Protein AF-A0A6J5XVS7-F1 (afdb_monomer_lite)

Radius of gyration: 27.62 Å; chains: 1; bounding box: 51×92×58 Å

Foldseek 3Di:
DDDDDDDDDDDDPPPPPPPPVPPPPPPVCVVVVVVVPVDPDQFDPLAVPPLAAAEDDDVVVCVVPVPVRDDQADDDDDNCVPPPNNPVVVVVVVVVVVVVQVPAPPPGDDPVNVVVVCVVCVVSVCSHYGGRDPDDD

Sequence (137 aa):
MNSQSSSPTANGGRDHALIINAATTNIQTTQLDQRIPETRWLLHPSAGKKSCCIFKVHQCLAEINKKTYQPHIVSCGPYHHVDQHLKMILQHKWKYLRNLLARTPPNGPTLDHYQQVVAAMEEEIRGCYSETISIMI

InterPro domains:
  IPR004158 Protein of unknown function DUF247, plant [PF03140] (54-134)
  IPR004158 Protein of unknown function DUF247, plant [PTHR31170] (37-134)

Organism: Prunus armeniaca (NCBI:txid36596)

pLDDT: mean 77.28, std 21.61, range [28.02, 97.31]

Structure (mmCIF, N/CA/C/O backbone):
data_AF-A0A6J5XVS7-F1
#
_entry.id   AF-A0A6J5XVS7-F1
#
loop_
_atom_site.group_PDB
_atom_site.id
_atom_site.type_symbol
_atom_site.label_atom_id
_atom_site.label_alt_id
_atom_site.label_comp_id
_atom_site.label_asym_id
_atom_site.label_entity_id
_atom_site.label_seq_id
_atom_site.pdbx_PDB_ins_code
_atom_site.Cartn_x
_atom_site.Cartn_y
_atom_site.Cartn_z
_atom_site.occupancy
_atom_site.B_iso_or_equiv
_atom_site.auth_seq_id
_atom_site.auth_comp_id
_atom_site.auth_asym_id
_atom_site.auth_atom_id
_atom_site.pdbx_PDB_model_num
ATOM 1 N N . MET A 1 1 ? -36.451 76.545 4.371 1.00 38.16 1 MET A N 1
ATOM 2 C CA . MET A 1 1 ? -36.288 75.766 5.614 1.00 38.16 1 MET A CA 1
ATOM 3 C C . MET A 1 1 ? -36.091 74.317 5.222 1.00 38.16 1 MET A C 1
ATOM 5 O O . MET A 1 1 ? -36.869 73.805 4.429 1.00 38.16 1 MET A O 1
ATOM 9 N N . ASN A 1 2 ? -34.984 73.758 5.703 1.00 28.02 2 ASN A N 1
ATOM 10 C CA . ASN A 1 2 ? -34.477 72.396 5.510 1.00 28.02 2 ASN A CA 1
ATOM 11 C C . ASN A 1 2 ? -35.532 71.357 5.985 1.00 28.02 2 ASN A C 1
ATOM 13 O O . ASN A 1 2 ? -36.439 71.722 6.723 1.00 28.02 2 ASN A O 1
ATOM 17 N N . SER A 1 3 ? -35.523 70.076 5.616 1.00 35.50 3 SER A N 1
ATOM 18 C CA . SER A 1 3 ? -34.372 69.175 5.547 1.00 35.50 3 SER A CA 1
ATOM 19 C C . SER A 1 3 ? -34.723 67.903 4.765 1.00 35.50 3 SER A C 1
ATOM 21 O O . SER A 1 3 ? -35.794 67.331 4.951 1.00 35.50 3 SER A O 1
ATOM 23 N N . GLN A 1 4 ? -33.781 67.427 3.949 1.00 37.53 4 GLN A N 1
ATOM 24 C CA . GLN A 1 4 ? -33.703 66.030 3.518 1.00 37.53 4 GLN A CA 1
ATOM 25 C C . GLN A 1 4 ? -33.313 65.155 4.720 1.00 37.53 4 GLN A C 1
ATOM 27 O O . GLN A 1 4 ? -32.366 65.482 5.433 1.00 37.53 4 GLN A O 1
ATOM 32 N N . SER A 1 5 ? -34.011 64.035 4.922 1.00 35.59 5 SER A N 1
ATOM 33 C CA . SER A 1 5 ? -33.572 62.941 5.794 1.00 35.59 5 SER A CA 1
ATOM 34 C C . SER A 1 5 ? -33.384 61.677 4.958 1.00 35.59 5 SER A C 1
ATOM 36 O O . SER A 1 5 ? -34.338 60.971 4.633 1.00 35.59 5 SER A O 1
ATOM 38 N N . SER A 1 6 ? -32.140 61.403 4.593 1.00 35.47 6 SER A N 1
ATOM 39 C CA . SER A 1 6 ? -31.686 60.112 4.086 1.00 35.47 6 SER A CA 1
ATOM 40 C C . SER A 1 6 ? -31.285 59.226 5.267 1.00 35.47 6 SER A C 1
ATOM 42 O O . SER A 1 6 ? -30.396 59.596 6.035 1.00 35.47 6 SER A O 1
ATOM 44 N N . SER A 1 7 ? -31.920 58.060 5.408 1.00 37.16 7 SER A N 1
ATOM 45 C CA . SER A 1 7 ? -31.517 57.007 6.349 1.00 37.16 7 SER A CA 1
ATOM 46 C C . SER A 1 7 ? -30.905 55.828 5.577 1.00 37.16 7 SER A C 1
ATOM 48 O O . SER A 1 7 ? -31.439 55.481 4.522 1.00 37.16 7 SER A O 1
ATOM 50 N N . PRO A 1 8 ? -29.800 55.213 6.044 1.00 35.62 8 PRO A N 1
ATOM 51 C CA . PRO A 1 8 ? -29.025 54.272 5.243 1.00 35.62 8 PRO A CA 1
ATOM 52 C C . PRO A 1 8 ? -29.511 52.825 5.375 1.00 35.62 8 PRO A C 1
ATOM 54 O O . PRO A 1 8 ? -29.930 52.366 6.436 1.00 35.62 8 PRO A O 1
ATOM 57 N N . THR A 1 9 ? -29.361 52.098 4.273 1.00 34.50 9 THR A N 1
ATOM 58 C CA . THR A 1 9 ? -29.440 50.641 4.134 1.00 34.50 9 THR A CA 1
ATOM 59 C C . THR A 1 9 ? -28.424 49.922 5.026 1.00 34.50 9 THR A C 1
ATOM 61 O O . THR A 1 9 ? -27.225 50.193 4.959 1.00 34.50 9 THR A O 1
ATOM 64 N N . ALA A 1 10 ? -28.898 48.961 5.820 1.00 34.66 10 ALA A N 1
ATOM 65 C CA . ALA A 1 10 ? -28.071 48.073 6.627 1.00 34.66 10 ALA A CA 1
ATOM 66 C C . ALA A 1 10 ? -27.368 47.028 5.742 1.00 34.66 10 ALA A C 1
ATOM 68 O O . ALA A 1 10 ? -27.986 46.056 5.315 1.00 34.66 10 ALA A O 1
ATOM 69 N N . ASN A 1 11 ? -26.070 47.210 5.495 1.00 37.28 11 ASN A N 1
ATOM 70 C CA . ASN A 1 11 ? -25.193 46.153 4.991 1.00 37.28 11 ASN A CA 1
ATOM 71 C C . ASN A 1 11 ? -24.435 45.557 6.182 1.00 37.28 11 ASN A C 1
ATOM 73 O O . ASN A 1 11 ? -23.500 46.155 6.711 1.00 37.28 11 ASN A O 1
ATOM 77 N N . GLY A 1 12 ? -24.889 44.389 6.639 1.00 36.66 12 GLY A N 1
ATOM 78 C CA . GLY A 1 12 ? -24.283 43.636 7.732 1.00 36.66 12 GLY A CA 1
ATOM 79 C C . GLY A 1 12 ? -22.974 42.978 7.307 1.00 36.66 12 GLY A C 1
ATOM 80 O O . GLY A 1 12 ? -22.952 41.785 7.017 1.00 36.66 12 GLY A O 1
ATOM 81 N N . GLY A 1 13 ? -21.886 43.745 7.306 1.00 34.56 13 GLY A N 1
ATOM 82 C CA . GLY A 1 13 ? -20.536 43.203 7.401 1.00 34.56 13 GLY A CA 1
ATOM 83 C C . GLY A 1 13 ? -20.321 42.684 8.818 1.00 34.56 13 GLY A C 1
ATOM 84 O O . GLY A 1 13 ? -20.134 43.465 9.746 1.00 34.56 13 GLY A O 1
ATOM 85 N N . ARG A 1 14 ? -20.418 41.366 9.013 1.00 40.25 14 ARG A N 1
ATOM 86 C CA . ARG A 1 14 ? -19.941 40.732 10.244 1.00 40.25 14 ARG A CA 1
ATOM 87 C C . ARG A 1 14 ? -18.501 40.319 10.008 1.00 40.25 14 ARG A C 1
ATOM 89 O O . ARG A 1 14 ? -18.231 39.220 9.531 1.00 40.25 14 ARG A O 1
ATOM 96 N N . ASP A 1 15 ? -17.601 41.229 10.349 1.00 37.72 15 ASP A N 1
ATOM 97 C CA . ASP A 1 15 ? -16.219 40.901 10.651 1.00 37.72 15 ASP A CA 1
ATOM 98 C C . ASP A 1 15 ? -16.235 39.899 11.809 1.00 37.72 15 ASP A C 1
ATOM 100 O O . ASP A 1 15 ? -16.415 40.251 12.977 1.00 37.72 15 ASP A O 1
ATOM 104 N N . HIS A 1 16 ? -16.117 38.613 11.483 1.00 45.06 16 HIS A N 1
ATOM 105 C CA . HIS A 1 16 ? -15.841 37.583 12.470 1.00 45.06 16 HIS A CA 1
ATOM 106 C C . HIS A 1 16 ? -14.400 37.782 12.934 1.00 45.06 16 HIS A C 1
ATOM 108 O O . HIS A 1 16 ? -13.470 37.168 12.413 1.00 45.06 16 HIS A O 1
ATOM 114 N N . ALA A 1 17 ? -14.213 38.687 13.893 1.00 37.34 17 ALA A N 1
ATOM 115 C CA . ALA A 1 17 ? -12.972 38.802 14.627 1.00 37.34 17 ALA A CA 1
ATOM 116 C C . ALA A 1 17 ? -12.643 37.419 15.208 1.00 37.34 17 ALA A C 1
ATOM 118 O O . ALA A 1 17 ? -13.367 36.892 16.056 1.00 37.34 17 ALA A O 1
ATOM 119 N N . LEU A 1 18 ? -11.565 36.811 14.711 1.00 37.97 18 LEU A N 1
ATOM 120 C CA . LEU A 1 18 ? -10.903 35.692 15.364 1.00 37.97 18 LEU A CA 1
ATOM 121 C C . LEU A 1 18 ? -10.484 36.187 16.747 1.00 37.97 18 LEU A C 1
ATOM 123 O O . LEU A 1 18 ? -9.490 36.899 16.885 1.00 37.97 18 LEU A O 1
ATOM 127 N N . ILE A 1 19 ? -11.255 35.830 17.772 1.00 37.66 19 ILE A N 1
ATOM 128 C CA . ILE A 1 19 ? -10.812 35.966 19.154 1.00 37.66 19 ILE A CA 1
ATOM 129 C C . ILE A 1 19 ? -9.710 34.921 19.338 1.00 37.66 19 ILE A C 1
ATOM 131 O O . ILE A 1 19 ? -9.952 33.774 19.713 1.00 37.66 19 ILE A O 1
ATOM 135 N N . ILE A 1 20 ? -8.482 35.314 19.007 1.00 37.94 20 ILE A N 1
ATOM 136 C CA . ILE A 1 20 ? -7.283 34.610 19.436 1.00 37.94 20 ILE A CA 1
ATOM 137 C C . ILE A 1 20 ? -7.180 34.911 20.926 1.00 37.94 20 ILE A C 1
ATOM 139 O O . ILE A 1 20 ? -6.644 35.939 21.334 1.00 37.94 20 ILE A O 1
ATOM 143 N N . ASN A 1 21 ? -7.750 34.035 21.749 1.00 45.94 21 ASN A N 1
ATOM 144 C CA . ASN A 1 21 ? -7.449 34.041 23.170 1.00 45.94 21 ASN A CA 1
ATOM 145 C C . ASN A 1 21 ? -5.956 33.733 23.305 1.00 45.94 21 ASN A C 1
ATOM 147 O O . ASN A 1 21 ? -5.536 32.581 23.228 1.00 45.94 21 ASN A O 1
ATOM 151 N N . ALA A 1 22 ? -5.161 34.784 23.498 1.00 42.47 22 ALA A N 1
ATOM 152 C CA . ALA A 1 22 ? -3.745 34.753 23.842 1.00 42.47 22 ALA A CA 1
ATOM 153 C C . ALA A 1 22 ? -3.526 34.246 25.282 1.00 42.47 22 ALA A C 1
ATOM 155 O O . ALA A 1 22 ? -2.766 34.813 26.059 1.00 42.47 22 ALA A O 1
ATOM 156 N N . ALA A 1 23 ? -4.210 33.165 25.642 1.00 45.31 23 ALA A N 1
ATOM 157 C CA . ALA A 1 23 ? -3.898 32.349 26.793 1.00 45.31 23 ALA A CA 1
ATOM 158 C C . ALA A 1 23 ? -3.280 31.063 26.249 1.00 45.31 23 ALA A C 1
ATOM 160 O O . ALA A 1 23 ? -3.928 30.020 26.183 1.00 45.31 23 ALA A O 1
ATOM 161 N N . THR A 1 24 ? -2.013 31.144 25.837 1.00 47.47 24 THR A N 1
ATOM 162 C CA . THR A 1 24 ? -1.159 29.961 25.740 1.00 47.47 24 THR A CA 1
ATOM 163 C C . THR A 1 24 ? -1.050 29.413 27.155 1.00 47.47 24 THR A C 1
ATOM 165 O O . THR A 1 24 ? -0.174 29.790 27.930 1.00 47.47 24 THR A O 1
ATOM 168 N N . THR A 1 25 ? -2.011 28.578 27.546 1.00 46.88 25 THR A N 1
ATOM 169 C CA . THR A 1 25 ? -1.836 27.735 28.713 1.00 46.88 25 THR A CA 1
ATOM 170 C C . THR A 1 25 ? -0.677 26.828 28.338 1.00 46.88 25 THR A C 1
ATOM 172 O O . THR A 1 25 ? -0.815 25.963 27.476 1.00 46.88 25 THR A O 1
ATOM 175 N N . ASN A 1 26 ? 0.493 27.082 28.920 1.00 53.38 26 ASN A N 1
ATOM 176 C CA . ASN A 1 26 ? 1.591 26.130 28.935 1.00 53.38 26 ASN A CA 1
ATOM 177 C C . ASN A 1 26 ? 1.093 24.916 29.723 1.00 53.38 26 ASN A C 1
ATOM 179 O O . ASN A 1 26 ? 1.313 24.810 30.929 1.00 53.38 26 ASN A O 1
ATOM 183 N N . ILE A 1 27 ? 0.326 24.046 29.065 1.00 57.12 27 ILE A N 1
ATOM 184 C CA . ILE A 1 27 ? -0.053 22.756 29.618 1.00 57.12 27 ILE A CA 1
ATOM 185 C C . ILE A 1 27 ? 1.271 22.028 29.815 1.00 57.12 27 ILE A C 1
ATOM 187 O O . ILE A 1 27 ? 1.968 21.733 28.847 1.00 57.12 27 ILE A O 1
ATOM 191 N N . GLN A 1 28 ? 1.659 21.806 31.069 1.00 59.78 28 GLN A N 1
ATOM 192 C CA . GLN A 1 28 ? 2.827 20.997 31.393 1.00 59.78 28 GLN A CA 1
ATOM 193 C C . GLN A 1 28 ? 2.527 19.552 30.966 1.00 59.78 28 GLN A C 1
ATOM 195 O O . GLN A 1 28 ? 1.904 18.792 31.703 1.00 59.78 28 GLN A O 1
ATOM 200 N N . THR A 1 29 ? 2.923 19.183 29.745 1.00 57.94 29 THR A N 1
ATOM 201 C CA . THR A 1 29 ? 2.716 17.841 29.168 1.00 57.94 29 THR A CA 1
ATOM 202 C C . THR A 1 29 ? 3.565 16.768 29.843 1.00 57.94 29 THR A C 1
ATOM 204 O O . THR A 1 29 ? 3.304 15.582 29.669 1.00 57.94 29 THR A O 1
ATOM 207 N N . THR A 1 30 ? 4.521 17.167 30.684 1.00 58.44 30 THR A N 1
ATOM 208 C CA . THR A 1 30 ? 5.521 16.312 31.332 1.00 58.44 30 THR A CA 1
ATOM 209 C C . THR A 1 30 ? 4.939 15.104 32.065 1.00 58.44 30 THR A C 1
ATOM 211 O O . THR A 1 30 ? 5.562 14.049 32.048 1.00 58.44 30 THR A O 1
ATOM 214 N N . GLN A 1 31 ? 3.750 15.200 32.674 1.00 62.44 31 GLN A N 1
ATOM 215 C CA . GLN A 1 31 ? 3.105 14.035 33.305 1.00 62.44 31 GLN A CA 1
ATOM 216 C C . GLN A 1 31 ? 2.442 13.074 32.301 1.00 62.44 31 GLN A C 1
ATOM 218 O O . GLN A 1 31 ? 2.371 11.873 32.555 1.00 62.44 31 GLN A O 1
ATOM 223 N N . LEU A 1 32 ? 1.950 13.578 31.165 1.00 64.69 32 LEU A N 1
ATOM 224 C CA . LEU A 1 32 ? 1.391 12.748 30.096 1.00 64.69 32 LEU A CA 1
ATOM 225 C C . LEU A 1 32 ? 2.519 12.030 29.347 1.00 64.69 32 LEU A C 1
ATOM 227 O O . LEU A 1 32 ? 2.446 10.820 29.152 1.00 64.69 32 LEU A O 1
ATOM 231 N N . ASP A 1 33 ? 3.600 12.747 29.042 1.00 62.47 33 ASP A N 1
ATOM 232 C CA . ASP A 1 33 ? 4.800 12.234 28.369 1.00 62.47 33 ASP A CA 1
ATOM 233 C C . ASP A 1 33 ? 5.486 11.100 29.152 1.00 62.47 33 ASP A C 1
ATOM 235 O O . ASP A 1 33 ? 6.113 10.230 28.554 1.00 62.47 33 ASP A O 1
ATOM 239 N N . GLN A 1 34 ? 5.311 11.058 30.478 1.00 60.78 34 GLN A N 1
ATOM 240 C CA . GLN A 1 34 ? 5.774 9.972 31.352 1.00 60.78 34 GLN A CA 1
ATOM 241 C C . GLN A 1 34 ? 4.869 8.723 31.338 1.00 60.78 34 GLN A C 1
ATOM 243 O O . GLN A 1 34 ? 5.335 7.645 31.693 1.00 60.78 34 GLN A O 1
ATOM 248 N N . ARG A 1 35 ? 3.598 8.836 30.918 1.00 60.94 35 ARG A N 1
ATOM 249 C CA . ARG A 1 35 ? 2.640 7.713 30.768 1.00 60.94 35 ARG A CA 1
ATOM 250 C C . ARG A 1 35 ? 2.610 7.116 29.356 1.00 60.94 35 ARG A C 1
ATOM 252 O O . ARG A 1 35 ? 2.258 5.955 29.184 1.00 60.94 35 ARG A O 1
ATOM 259 N N . ILE A 1 36 ? 2.987 7.906 28.356 1.00 62.34 36 ILE A N 1
ATOM 260 C CA . ILE A 1 36 ? 3.133 7.525 26.941 1.00 62.34 36 ILE A CA 1
ATOM 261 C C . ILE A 1 36 ? 4.170 6.397 26.657 1.00 62.34 36 ILE A C 1
ATOM 263 O O . ILE A 1 36 ? 3.951 5.672 25.681 1.00 62.34 36 ILE A O 1
ATOM 267 N N . PRO A 1 37 ? 5.259 6.175 27.433 1.00 56.44 37 PRO A N 1
ATOM 268 C CA . PRO A 1 37 ? 6.306 5.208 27.071 1.00 56.44 37 PRO A CA 1
ATOM 269 C C . PRO A 1 37 ? 5.919 3.730 27.241 1.00 56.44 37 PRO A C 1
ATOM 271 O O . PRO A 1 37 ? 6.572 2.870 26.655 1.00 56.44 37 PRO A O 1
ATOM 274 N N . GLU A 1 38 ? 4.875 3.409 28.013 1.00 50.19 38 GLU A N 1
ATOM 275 C CA . GLU A 1 38 ? 4.427 2.015 28.210 1.00 50.19 38 GLU A CA 1
ATOM 276 C C . GLU A 1 38 ? 3.456 1.541 27.119 1.00 50.19 38 GLU A C 1
ATOM 278 O O . GLU A 1 38 ? 3.287 0.343 26.882 1.00 50.19 38 GLU A O 1
ATOM 283 N N . THR A 1 39 ? 2.839 2.474 26.399 1.00 54.94 39 THR A N 1
ATOM 284 C CA . THR A 1 39 ? 1.927 2.168 25.302 1.00 54.94 39 THR A CA 1
ATOM 285 C C . THR A 1 39 ? 2.705 2.014 24.003 1.00 54.94 39 THR A C 1
ATOM 28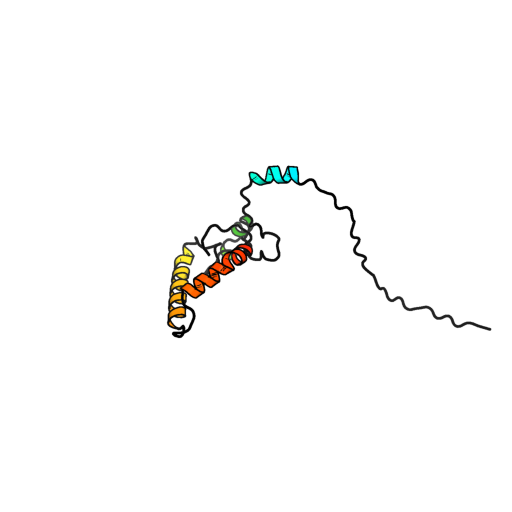7 O O . THR A 1 39 ? 3.174 2.989 23.420 1.00 54.94 39 THR A O 1
ATOM 290 N N . ARG A 1 40 ? 2.797 0.783 23.488 1.00 63.00 40 ARG A N 1
ATOM 291 C CA . ARG A 1 40 ? 3.143 0.543 22.081 1.00 63.00 40 ARG A CA 1
ATOM 292 C C . ARG A 1 40 ? 1.982 1.055 21.225 1.00 63.00 40 ARG A C 1
ATOM 294 O O . ARG A 1 40 ? 1.070 0.296 20.903 1.00 63.00 40 ARG A O 1
ATOM 301 N N . TRP A 1 41 ? 1.974 2.357 20.940 1.00 68.25 41 TRP A N 1
ATOM 302 C CA . TRP A 1 41 ? 0.941 3.000 20.135 1.00 68.25 41 TRP A CA 1
ATOM 303 C C . TRP A 1 41 ? 0.753 2.227 18.831 1.00 68.25 41 TRP A C 1
ATOM 305 O O . TRP A 1 41 ? 1.697 2.030 18.069 1.00 68.25 41 TRP A O 1
ATOM 315 N N . LEU A 1 42 ? -0.475 1.768 18.591 1.00 79.38 42 LEU A N 1
ATOM 316 C CA . LEU A 1 42 ? -0.831 1.122 17.326 1.00 79.38 42 LEU A CA 1
ATOM 317 C C . LEU A 1 42 ? -0.856 2.141 16.183 1.00 79.38 42 LEU A C 1
ATOM 319 O O . LEU A 1 42 ? -0.637 1.785 15.027 1.00 79.38 42 LEU A O 1
ATOM 323 N N . LEU A 1 43 ? -1.098 3.410 16.516 1.00 87.25 43 LEU A N 1
ATOM 324 C CA . LEU A 1 43 ? -1.184 4.502 15.564 1.00 87.25 43 LEU A CA 1
ATOM 325 C C . LEU A 1 43 ? 0.188 4.880 15.006 1.00 87.25 43 LEU A C 1
ATOM 327 O O . LEU A 1 43 ? 1.187 4.909 15.723 1.00 87.25 43 LEU A O 1
ATOM 331 N N . HIS A 1 44 ? 0.217 5.212 13.721 1.00 90.38 44 HIS A N 1
ATOM 332 C CA . HIS A 1 44 ? 1.380 5.829 13.100 1.00 90.38 44 HIS A CA 1
ATOM 333 C C . HIS A 1 44 ? 1.558 7.272 13.620 1.00 90.38 44 HIS A C 1
ATOM 335 O O . HIS A 1 44 ? 0.553 7.943 13.870 1.00 90.38 44 HIS A O 1
ATOM 341 N N . PRO A 1 45 ? 2.783 7.828 13.721 1.00 89.94 45 PRO A N 1
ATOM 342 C CA . PRO A 1 45 ? 3.000 9.231 14.115 1.00 89.94 45 PRO A CA 1
ATOM 343 C C . PRO A 1 45 ? 2.338 10.284 13.204 1.00 89.94 45 PRO A C 1
ATOM 345 O O . PRO A 1 45 ? 2.307 11.475 13.527 1.00 89.94 45 PRO A O 1
ATOM 348 N N . SER A 1 46 ? 1.848 9.878 12.030 1.00 91.19 46 SER A N 1
ATOM 349 C CA . SER A 1 46 ? 1.043 10.726 11.145 1.00 91.19 46 SER A CA 1
ATOM 350 C C . SER A 1 46 ? -0.456 10.684 11.446 1.00 91.19 46 SER A C 1
ATOM 352 O O . SER A 1 46 ? -1.192 11.469 10.850 1.00 91.19 46 SER A O 1
ATOM 354 N N . ALA A 1 47 ? -0.929 9.816 12.343 1.00 89.94 47 ALA A N 1
ATOM 355 C CA . ALA A 1 47 ? -2.340 9.730 12.689 1.00 89.94 47 ALA A CA 1
ATOM 356 C C . ALA A 1 47 ? -2.856 11.097 13.174 1.00 89.94 47 ALA A C 1
ATOM 358 O O . ALA A 1 47 ? -2.256 11.742 14.031 1.00 89.94 47 ALA A O 1
ATOM 359 N N . GLY A 1 48 ? -3.952 11.566 12.571 1.00 87.44 48 GLY A N 1
ATOM 360 C CA . GLY A 1 48 ? -4.507 12.905 12.807 1.00 87.44 48 GLY A CA 1
ATOM 361 C C . GLY A 1 48 ? -3.912 14.025 11.939 1.00 87.44 48 GLY A C 1
ATOM 362 O O . GLY A 1 48 ? -4.448 15.132 11.934 1.00 87.44 48 GLY A O 1
ATOM 363 N N . LYS A 1 49 ? -2.854 13.763 11.159 1.00 94.00 49 LYS A N 1
ATOM 364 C CA . LYS A 1 49 ? -2.341 14.688 10.132 1.00 94.00 49 LYS A CA 1
ATOM 365 C C . LYS A 1 49 ? -3.071 14.476 8.805 1.00 94.00 49 LYS A C 1
ATOM 367 O O . LYS A 1 49 ? -3.556 13.385 8.524 1.00 94.00 49 LYS A O 1
ATOM 372 N N . LYS A 1 50 ? -3.066 15.499 7.940 1.00 93.50 50 LYS A N 1
ATOM 373 C CA . LYS A 1 50 ? -3.662 15.436 6.587 1.00 93.50 50 LYS A CA 1
ATOM 374 C C . LYS A 1 50 ? -3.069 14.334 5.701 1.00 93.50 50 LYS A C 1
ATOM 376 O O . LYS A 1 50 ? -3.752 13.869 4.798 1.00 93.50 50 LYS A O 1
ATOM 381 N N . SER A 1 51 ? -1.815 13.947 5.939 1.00 92.19 51 SER A N 1
ATOM 382 C CA . SER A 1 51 ? -1.163 12.868 5.196 1.00 92.19 51 SER A CA 1
ATOM 383 C C . SER A 1 51 ? -1.765 11.496 5.500 1.00 92.19 51 SER A C 1
ATOM 385 O O . SER A 1 51 ? -1.806 10.669 4.601 1.00 92.19 51 SER A O 1
ATOM 387 N N . CYS A 1 52 ? -2.283 11.267 6.714 1.00 95.88 52 CYS A N 1
ATOM 388 C CA . CYS A 1 52 ? -2.928 10.016 7.107 1.00 95.88 52 CYS A CA 1
ATOM 389 C C . CYS A 1 52 ? -4.346 9.935 6.525 1.00 95.88 52 CYS A C 1
ATOM 391 O O . CYS A 1 52 ? -5.282 10.537 7.053 1.00 95.88 52 CYS A O 1
ATOM 393 N N . CYS A 1 53 ? -4.509 9.166 5.450 1.00 94.94 53 CYS A N 1
ATOM 394 C CA . CYS A 1 53 ? -5.760 9.054 4.697 1.00 94.94 53 CYS A CA 1
ATOM 395 C C . CYS A 1 53 ? -6.271 7.612 4.513 1.00 94.94 53 CYS A C 1
ATOM 397 O O . CYS A 1 53 ? -7.363 7.419 3.982 1.00 94.94 53 CYS A O 1
ATOM 399 N N . ILE A 1 54 ? -5.531 6.599 4.974 1.00 94.38 54 ILE A N 1
ATOM 400 C CA . ILE A 1 54 ? -5.881 5.178 4.872 1.00 94.38 54 ILE A CA 1
ATOM 401 C C . ILE A 1 54 ? -6.054 4.590 6.276 1.00 94.38 54 ILE A C 1
ATOM 403 O O . ILE A 1 54 ? -5.101 4.220 6.968 1.00 94.38 54 ILE A O 1
ATOM 407 N N . PHE A 1 55 ? -7.309 4.472 6.698 1.00 92.12 55 PHE A N 1
ATOM 408 C CA . PHE A 1 55 ? -7.664 4.039 8.045 1.00 92.12 55 PHE A CA 1
ATOM 409 C C . PHE A 1 55 ? -7.963 2.548 8.094 1.00 92.12 55 PHE A C 1
ATOM 411 O O . PHE A 1 55 ? -8.676 2.016 7.239 1.00 92.12 55 PHE A O 1
ATOM 418 N N . LYS A 1 56 ? -7.447 1.869 9.118 1.00 90.50 56 LYS A N 1
ATOM 419 C CA . LYS A 1 56 ? -7.881 0.506 9.410 1.00 90.50 56 LYS A CA 1
ATOM 420 C C . LYS A 1 56 ? -9.271 0.541 10.030 1.00 90.50 56 LYS A C 1
ATOM 422 O O . LYS A 1 56 ? -9.553 1.346 10.916 1.00 90.50 56 LYS A O 1
ATOM 427 N N . VAL A 1 57 ? -10.140 -0.345 9.561 1.00 89.81 57 VAL A N 1
ATOM 428 C CA . VAL A 1 57 ? -11.498 -0.471 10.090 1.00 89.81 57 VAL A CA 1
ATOM 429 C C . VAL A 1 57 ? -11.430 -0.938 11.542 1.00 89.81 57 VAL A C 1
ATOM 431 O O . VAL A 1 57 ? -10.748 -1.914 11.855 1.00 89.81 57 VAL A O 1
ATOM 434 N N . HIS A 1 58 ? -12.151 -0.247 12.426 1.00 88.94 58 HIS A N 1
ATOM 435 C CA . HIS A 1 58 ? -12.240 -0.632 13.829 1.00 88.94 58 HIS A CA 1
ATOM 436 C C . HIS A 1 58 ? -12.866 -2.026 13.968 1.00 88.94 58 HIS A C 1
ATOM 438 O O . HIS A 1 58 ? -13.880 -2.320 13.331 1.00 88.94 58 HIS A O 1
ATOM 444 N N . GLN A 1 59 ? -12.300 -2.865 14.839 1.00 87.62 59 GLN A N 1
ATOM 445 C CA . GLN A 1 59 ? -12.672 -4.276 14.970 1.00 87.62 59 GLN A CA 1
ATOM 446 C C . GLN A 1 59 ? -14.178 -4.477 15.213 1.00 87.62 59 GLN A C 1
ATOM 448 O O . GLN A 1 59 ? -14.795 -5.299 14.544 1.00 87.62 59 GLN A O 1
ATOM 453 N N . CYS A 1 60 ? -14.800 -3.657 16.068 1.00 91.25 60 CYS A N 1
ATOM 454 C CA . CYS A 1 60 ? -16.243 -3.742 16.321 1.00 91.25 60 CYS A CA 1
ATOM 455 C C . CYS A 1 60 ? -17.096 -3.563 15.049 1.00 91.25 60 CYS A C 1
ATOM 457 O O . CYS A 1 60 ? -18.128 -4.208 14.906 1.00 91.25 60 CYS A O 1
ATOM 459 N N . LEU A 1 61 ? -16.675 -2.712 14.102 1.00 90.50 61 LEU A N 1
ATOM 460 C CA . LEU A 1 61 ? -17.386 -2.532 12.829 1.00 90.50 61 LEU A CA 1
ATOM 461 C C . LEU A 1 61 ? -17.181 -3.739 11.910 1.00 90.50 61 LEU A C 1
ATOM 463 O O . LEU A 1 61 ? -18.124 -4.215 11.275 1.00 90.50 61 LEU A O 1
ATOM 467 N N . ALA A 1 62 ? -15.954 -4.264 11.880 1.00 88.81 62 ALA A N 1
ATOM 468 C CA . ALA A 1 62 ? -15.628 -5.468 11.130 1.00 88.81 62 ALA A CA 1
ATOM 469 C C . ALA A 1 62 ? -16.389 -6.701 11.649 1.00 88.81 62 ALA A C 1
ATOM 471 O O . ALA A 1 62 ? -16.736 -7.572 10.861 1.00 88.81 62 ALA A O 1
ATOM 472 N N . GLU A 1 63 ? -16.694 -6.779 12.943 1.00 89.62 63 GLU A N 1
ATOM 473 C CA . GLU A 1 63 ? -17.474 -7.879 13.526 1.00 89.62 63 GLU A CA 1
ATOM 474 C C . GLU A 1 63 ? -18.957 -7.816 13.157 1.00 89.62 63 GLU A C 1
ATOM 476 O O . GLU A 1 63 ? -19.555 -8.853 12.875 1.00 89.62 63 GLU A O 1
ATOM 481 N N . ILE A 1 64 ? -19.532 -6.612 13.073 1.00 93.69 64 ILE A N 1
ATOM 482 C CA . ILE A 1 64 ? -20.930 -6.416 12.660 1.00 93.69 64 ILE A CA 1
ATOM 483 C C . ILE A 1 64 ? -21.141 -6.883 11.217 1.00 93.69 64 ILE A C 1
ATOM 485 O O . ILE A 1 64 ? -22.134 -7.545 10.912 1.00 93.69 64 ILE A O 1
ATOM 489 N N . ASN A 1 65 ? -20.222 -6.539 10.309 1.00 89.56 65 ASN A N 1
ATOM 490 C CA . ASN A 1 65 ? -20.330 -6.948 8.912 1.00 89.56 65 ASN A CA 1
ATOM 491 C C . ASN A 1 65 ? -18.967 -7.167 8.253 1.00 89.56 65 ASN A C 1
ATOM 493 O O . ASN A 1 65 ? -18.501 -6.377 7.430 1.00 89.56 65 ASN A O 1
ATOM 497 N N . LYS A 1 66 ? -18.353 -8.306 8.574 1.00 85.75 66 LYS A N 1
ATOM 498 C CA . LYS A 1 66 ? -17.016 -8.672 8.092 1.00 85.75 66 LYS A CA 1
ATOM 499 C C . LYS A 1 66 ? -16.889 -8.649 6.572 1.00 85.75 66 LYS A C 1
ATOM 501 O O . LYS A 1 66 ? -15.864 -8.221 6.052 1.00 85.75 66 LYS A O 1
ATOM 506 N N . LYS A 1 67 ? -17.935 -9.071 5.857 1.00 86.25 67 LYS A N 1
ATOM 507 C CA . LYS A 1 67 ? -17.920 -9.138 4.390 1.00 86.25 67 LYS A CA 1
ATOM 508 C C . LYS A 1 67 ? -17.786 -7.753 3.758 1.00 86.25 67 LYS A C 1
ATOM 510 O O . LYS A 1 67 ? -17.073 -7.625 2.778 1.00 86.25 67 LYS A O 1
ATOM 515 N N . THR A 1 68 ? -18.388 -6.714 4.333 1.00 88.62 68 THR A N 1
ATOM 516 C CA . THR A 1 68 ? -18.316 -5.347 3.781 1.00 88.62 68 THR A CA 1
ATOM 517 C C . THR A 1 68 ? -16.913 -4.745 3.845 1.00 88.62 68 THR A C 1
ATOM 519 O O . THR A 1 68 ? -16.548 -3.951 2.983 1.00 88.62 68 THR A O 1
ATOM 522 N N . TYR A 1 69 ? -16.117 -5.128 4.843 1.00 88.88 69 TYR A N 1
ATOM 523 C CA . TYR A 1 69 ? -14.797 -4.540 5.086 1.00 88.88 69 TYR A CA 1
ATOM 524 C C . TYR A 1 69 ? -13.635 -5.418 4.612 1.00 88.88 69 TYR A C 1
ATOM 526 O O . TYR A 1 69 ? -12.489 -4.974 4.629 1.00 88.88 69 TYR A O 1
ATOM 534 N N . GLN A 1 70 ? -13.908 -6.656 4.189 1.00 87.88 70 GLN A N 1
ATOM 535 C CA . GLN A 1 70 ? -12.899 -7.531 3.607 1.00 87.88 70 GLN A CA 1
ATOM 536 C C . GLN A 1 70 ? -12.874 -7.414 2.076 1.00 87.88 70 GLN A C 1
ATOM 538 O O . GLN A 1 70 ? -13.920 -7.479 1.422 1.00 87.88 70 GLN A O 1
ATOM 543 N N . PRO A 1 71 ? -11.685 -7.292 1.463 1.00 89.56 71 PRO A N 1
ATOM 544 C CA . PRO A 1 71 ? -11.563 -7.347 0.016 1.00 89.56 71 PRO A CA 1
ATOM 545 C C . PRO A 1 71 ? -11.983 -8.730 -0.489 1.00 89.56 71 PRO A C 1
ATOM 547 O O . PRO A 1 71 ? -11.543 -9.758 0.024 1.00 89.56 71 PRO A O 1
ATOM 550 N N . HIS A 1 72 ? -12.816 -8.754 -1.528 1.00 87.88 72 HIS A N 1
ATOM 551 C CA . HIS A 1 72 ? -13.318 -10.001 -2.112 1.00 87.88 72 HIS A CA 1
ATOM 552 C C . HIS A 1 72 ? -12.408 -10.544 -3.21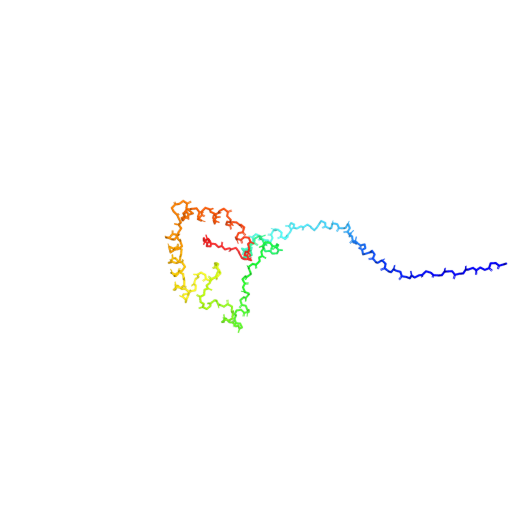8 1.00 87.88 72 HIS A C 1
ATOM 554 O O . HIS A 1 72 ? -12.292 -11.754 -3.384 1.00 87.88 72 HIS A O 1
ATOM 560 N N . ILE A 1 73 ? -11.781 -9.647 -3.986 1.00 87.31 73 ILE A N 1
ATOM 561 C CA . ILE A 1 73 ? -11.025 -10.000 -5.198 1.00 87.31 73 ILE A CA 1
ATOM 562 C C . ILE A 1 73 ? -9.594 -9.480 -5.107 1.00 87.31 73 ILE A C 1
ATOM 564 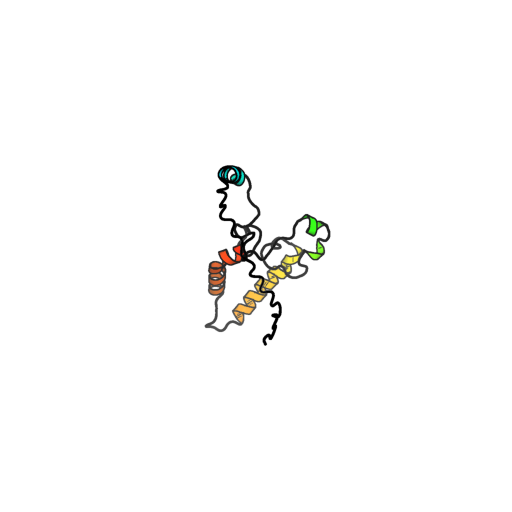O O . ILE A 1 73 ? -8.650 -10.242 -5.275 1.00 87.31 73 ILE A O 1
ATOM 568 N N . VAL A 1 74 ? -9.427 -8.183 -4.834 1.00 88.12 74 VAL A N 1
ATOM 569 C CA . VAL A 1 74 ? -8.125 -7.511 -4.787 1.00 88.12 74 VAL A CA 1
ATOM 570 C C . VAL A 1 74 ? -7.977 -6.805 -3.447 1.00 88.12 74 VAL A C 1
ATOM 572 O O . VAL A 1 74 ? -8.823 -5.997 -3.081 1.00 88.12 74 VAL A O 1
ATOM 575 N N . SER A 1 75 ? -6.887 -7.086 -2.734 1.00 88.62 75 SER A N 1
ATOM 576 C CA . SER A 1 75 ? -6.428 -6.243 -1.625 1.00 88.62 75 SER A CA 1
ATOM 577 C C . SER A 1 75 ? -5.530 -5.128 -2.151 1.00 88.62 75 SER A C 1
ATOM 579 O O . SER A 1 75 ? -4.685 -5.377 -3.016 1.00 88.62 75 SER A O 1
ATOM 581 N N . CYS A 1 76 ? -5.665 -3.928 -1.597 1.00 84.00 76 CYS A N 1
ATOM 582 C CA . CYS A 1 76 ? -4.733 -2.825 -1.795 1.00 84.00 76 CYS A CA 1
ATOM 583 C C . CYS A 1 76 ? -4.010 -2.545 -0.477 1.00 84.00 76 CYS A C 1
ATOM 585 O O . CYS A 1 76 ? -4.647 -2.398 0.565 1.00 84.00 76 CYS A O 1
ATOM 587 N N . GLY A 1 77 ? -2.682 -2.464 -0.537 1.00 87.50 77 GLY A N 1
ATOM 588 C CA . GLY A 1 77 ? -1.865 -2.170 0.631 1.00 87.50 77 GLY A CA 1
ATOM 589 C C . GLY A 1 77 ? -1.729 -3.323 1.644 1.00 87.50 77 GLY A C 1
ATOM 590 O O . GLY A 1 77 ? -2.097 -4.470 1.372 1.00 87.50 77 GLY A O 1
ATOM 591 N N . PRO A 1 78 ? -1.150 -3.023 2.817 1.00 87.38 78 PRO A N 1
ATOM 592 C CA . PRO A 1 78 ? -0.670 -4.012 3.776 1.00 87.38 78 PRO A CA 1
ATOM 593 C C . PRO A 1 78 ? -1.742 -4.566 4.726 1.00 87.38 78 PRO A C 1
ATOM 595 O O . PRO A 1 78 ? -1.546 -5.641 5.289 1.00 87.38 78 PRO A O 1
ATOM 598 N N . TYR A 1 79 ? -2.890 -3.897 4.893 1.00 89.12 79 TYR A N 1
ATOM 599 C CA . TYR A 1 79 ? -3.911 -4.298 5.878 1.00 89.12 79 TYR A CA 1
ATOM 600 C C . TYR A 1 79 ? -4.536 -5.678 5.638 1.00 89.12 79 TYR A C 1
ATOM 602 O O . TYR A 1 79 ? -5.026 -6.290 6.582 1.00 89.12 79 TYR A O 1
ATOM 610 N N . HIS A 1 80 ? -4.475 -6.192 4.409 1.00 85.06 80 HIS A N 1
ATOM 611 C CA . HIS A 1 80 ? -5.023 -7.504 4.045 1.00 85.06 80 HIS A CA 1
ATOM 612 C C . HIS A 1 80 ? -3.956 -8.433 3.446 1.00 85.06 80 HIS A C 1
ATOM 614 O O . HIS A 1 80 ? -4.261 -9.296 2.626 1.00 85.06 80 HIS A O 1
ATOM 620 N N . HIS A 1 81 ? -2.679 -8.237 3.796 1.00 74.50 81 H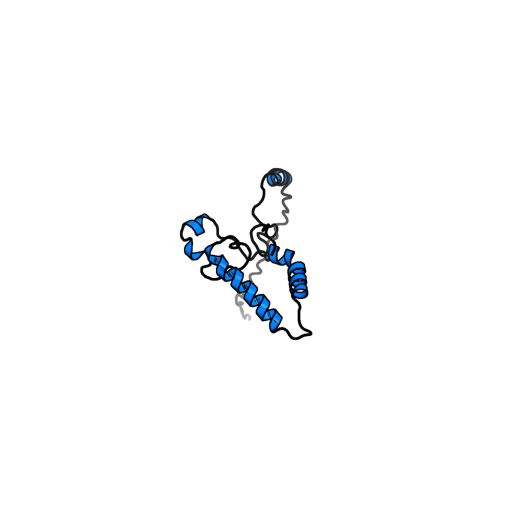IS A N 1
ATOM 621 C CA . HIS A 1 81 ? -1.572 -9.029 3.244 1.00 74.50 81 HIS A CA 1
ATOM 622 C C . HIS A 1 81 ? -1.623 -10.516 3.654 1.00 74.50 81 HIS A C 1
ATOM 624 O O . HIS A 1 81 ? -1.136 -11.378 2.929 1.00 74.50 81 HIS A O 1
ATOM 630 N N . VAL A 1 82 ? -2.241 -10.827 4.797 1.00 70.75 82 VAL A N 1
ATOM 631 C CA . VAL A 1 82 ? -2.284 -12.178 5.395 1.00 70.75 82 VAL A CA 1
ATOM 632 C C . VAL A 1 82 ? -3.520 -13.002 5.011 1.00 70.75 82 VAL A C 1
ATOM 634 O O . VAL A 1 82 ? -3.660 -14.150 5.432 1.00 70.75 82 VAL A O 1
ATOM 637 N N . ASP A 1 83 ? -4.414 -12.448 4.194 1.00 82.56 83 ASP A N 1
ATOM 638 C CA . ASP A 1 83 ? -5.697 -13.069 3.880 1.00 82.56 83 ASP A CA 1
ATOM 639 C C . ASP A 1 83 ? -5.540 -14.211 2.861 1.00 82.56 83 ASP A C 1
ATOM 641 O O . ASP A 1 83 ? -5.235 -14.008 1.682 1.00 82.56 83 ASP A O 1
ATOM 645 N N . GLN A 1 84 ? -5.772 -15.451 3.309 1.00 84.31 84 GLN A N 1
ATOM 646 C CA . GLN A 1 84 ? -5.544 -16.653 2.500 1.00 84.31 84 GLN A CA 1
ATOM 647 C C . GLN A 1 84 ? -6.366 -16.681 1.203 1.00 84.31 84 GLN A C 1
ATOM 649 O O . GLN A 1 84 ? -5.874 -17.181 0.188 1.00 84.31 84 GLN A O 1
ATOM 654 N N . HIS A 1 85 ? -7.583 -16.130 1.205 1.00 87.94 85 HIS A N 1
ATOM 655 C CA . HIS A 1 85 ? -8.432 -16.078 0.010 1.00 87.94 85 HIS A CA 1
ATOM 656 C C . HIS A 1 85 ? -7.887 -15.136 -1.072 1.00 87.94 85 HIS A C 1
ATOM 658 O O . HIS A 1 85 ? -8.281 -15.248 -2.229 1.00 87.94 85 HIS A O 1
ATOM 664 N N . LEU A 1 86 ? -6.928 -14.267 -0.737 1.00 89.12 86 LEU A N 1
ATOM 665 C CA . LEU A 1 86 ? -6.299 -13.327 -1.667 1.00 89.12 86 LEU A CA 1
ATOM 666 C C . LEU A 1 86 ? -4.982 -13.849 -2.263 1.00 89.12 86 LEU A C 1
ATOM 668 O O . LEU A 1 86 ? -4.365 -13.177 -3.088 1.00 89.12 86 LEU A O 1
ATOM 672 N N . LYS A 1 87 ? -4.536 -15.063 -1.915 1.00 88.88 87 LYS A N 1
ATOM 673 C CA . LYS A 1 87 ? -3.271 -15.623 -2.435 1.00 88.88 87 LYS A CA 1
ATOM 674 C C . LYS A 1 87 ? -3.219 -15.663 -3.964 1.00 88.88 87 LYS A C 1
ATOM 676 O O . LYS A 1 87 ? -2.201 -15.304 -4.553 1.00 88.88 87 LYS A O 1
ATOM 681 N N . MET A 1 88 ? -4.325 -16.039 -4.608 1.00 90.50 88 MET A N 1
ATOM 682 C CA . MET A 1 88 ? -4.418 -16.067 -6.071 1.00 90.50 88 MET A CA 1
ATOM 683 C C . MET A 1 88 ? -4.200 -14.681 -6.682 1.00 90.50 88 MET A C 1
ATOM 685 O O . MET A 1 88 ? -3.432 -14.540 -7.634 1.00 90.50 88 MET A O 1
ATOM 689 N N . ILE A 1 89 ? -4.814 -13.632 -6.120 1.00 91.19 89 ILE A N 1
ATOM 690 C CA . ILE A 1 89 ? -4.638 -12.285 -6.667 1.00 91.19 89 ILE A CA 1
ATOM 691 C C . ILE A 1 89 ? -3.213 -11.764 -6.453 1.00 91.19 89 ILE A C 1
ATOM 693 O O . ILE A 1 89 ? -2.685 -11.078 -7.326 1.00 91.19 89 ILE A O 1
ATOM 697 N N . LEU A 1 90 ? -2.545 -12.132 -5.353 1.00 88.44 90 LEU A N 1
ATOM 698 C CA . LEU A 1 90 ? -1.137 -11.784 -5.136 1.00 88.44 90 LEU A CA 1
ATOM 699 C C . LEU A 1 90 ? -0.241 -12.373 -6.235 1.00 88.44 90 LEU A C 1
ATOM 701 O O . LEU A 1 90 ? 0.601 -11.665 -6.782 1.00 88.44 90 LEU A O 1
ATOM 705 N N . GLN A 1 91 ? -0.466 -13.627 -6.638 1.00 91.56 91 GLN A N 1
ATOM 706 C CA . GLN A 1 91 ? 0.246 -14.228 -7.775 1.00 91.56 91 GLN A CA 1
ATOM 707 C C . GLN A 1 91 ? -0.060 -13.504 -9.094 1.00 91.56 91 GLN A C 1
ATOM 709 O O . GLN A 1 91 ? 0.842 -13.249 -9.897 1.00 91.56 91 GLN A O 1
ATOM 714 N N . HIS A 1 92 ? -1.318 -13.114 -9.310 1.00 94.19 92 HIS A N 1
ATOM 715 C CA . HIS A 1 92 ? -1.705 -12.335 -10.485 1.00 94.19 92 HIS A CA 1
ATOM 716 C C . HIS A 1 92 ? -1.044 -10.952 -10.532 1.00 94.19 92 HIS A C 1
ATOM 718 O O . HIS A 1 92 ? -0.664 -10.523 -11.621 1.00 94.19 92 HIS A O 1
ATOM 724 N N . LYS A 1 93 ? -0.834 -10.280 -9.391 1.00 92.19 93 LYS A N 1
ATOM 725 C CA . LYS A 1 93 ? -0.078 -9.016 -9.329 1.00 92.19 93 LYS A CA 1
ATOM 726 C C . LYS A 1 93 ? 1.365 -9.195 -9.803 1.00 92.19 93 LYS A C 1
ATOM 728 O O . LYS A 1 93 ? 1.839 -8.398 -10.607 1.00 92.19 93 LYS A O 1
ATOM 733 N N . TRP A 1 94 ? 2.032 -10.274 -9.394 1.00 93.06 94 TRP A N 1
ATOM 734 C CA . TRP A 1 94 ? 3.382 -10.594 -9.873 1.00 93.06 94 TRP A CA 1
ATOM 735 C C . TRP A 1 94 ? 3.417 -10.906 -11.370 1.00 93.06 94 TRP A C 1
ATOM 737 O O . TRP A 1 94 ? 4.286 -10.412 -12.090 1.00 93.06 94 TRP A O 1
ATOM 747 N N . LYS A 1 95 ? 2.440 -11.674 -11.871 1.00 96.62 95 LYS A N 1
ATOM 748 C CA . LYS A 1 95 ? 2.306 -11.939 -13.311 1.00 96.62 95 LYS A CA 1
ATOM 749 C C . LYS A 1 95 ? 2.064 -10.650 -14.098 1.00 96.62 95 LYS A C 1
ATOM 751 O O . LYS A 1 95 ? 2.638 -10.473 -15.168 1.00 96.62 95 LYS A O 1
ATOM 756 N N . TYR A 1 96 ? 1.249 -9.746 -13.559 1.00 95.50 96 TYR A N 1
ATOM 757 C CA . TYR A 1 96 ? 1.018 -8.435 -14.149 1.00 95.50 96 TYR A CA 1
ATOM 758 C C . TYR A 1 96 ? 2.301 -7.602 -14.188 1.00 95.50 96 TYR A C 1
ATOM 760 O O . TYR A 1 96 ? 2.635 -7.099 -15.254 1.00 95.50 96 TYR A O 1
ATOM 768 N N . LEU A 1 97 ? 3.055 -7.516 -13.086 1.00 95.00 97 LEU A N 1
ATOM 769 C CA . LEU A 1 97 ? 4.334 -6.799 -13.046 1.00 95.00 97 LEU A CA 1
ATOM 770 C C . LEU A 1 97 ? 5.318 -7.351 -14.085 1.00 95.00 97 LEU A C 1
ATOM 772 O O . LEU A 1 97 ? 5.913 -6.588 -14.840 1.00 95.00 97 LEU A O 1
ATOM 776 N N . ARG A 1 98 ? 5.431 -8.679 -14.196 1.00 96.12 98 ARG A N 1
ATOM 777 C CA . ARG A 1 98 ? 6.250 -9.318 -15.234 1.00 96.12 98 ARG A CA 1
ATOM 778 C C . ARG A 1 98 ? 5.800 -8.922 -16.642 1.00 96.12 98 ARG A C 1
ATOM 780 O O . ARG A 1 98 ? 6.634 -8.584 -17.475 1.00 96.12 98 ARG A O 1
ATOM 787 N N . ASN A 1 99 ? 4.496 -8.964 -16.912 1.00 97.31 99 ASN A N 1
ATOM 788 C CA . ASN A 1 99 ? 3.941 -8.599 -18.216 1.00 97.31 99 ASN A CA 1
ATOM 789 C C . ASN A 1 99 ? 4.106 -7.106 -18.524 1.00 97.31 99 ASN A C 1
ATOM 791 O O . ASN A 1 99 ? 4.303 -6.746 -19.681 1.00 97.31 99 ASN A O 1
ATOM 795 N N . LEU A 1 100 ? 4.014 -6.246 -17.509 1.00 96.06 100 LEU A N 1
ATOM 796 C CA . LEU A 1 100 ? 4.276 -4.817 -17.623 1.00 96.06 100 LEU A CA 1
ATOM 797 C C . LEU A 1 100 ? 5.724 -4.593 -18.063 1.00 96.06 100 LEU A C 1
ATOM 799 O O . LEU A 1 100 ? 5.941 -3.974 -19.096 1.00 96.06 100 LEU A O 1
ATOM 803 N N . LEU A 1 101 ? 6.683 -5.188 -17.349 1.00 96.31 101 LEU A N 1
ATOM 804 C CA . LEU A 1 101 ? 8.110 -5.092 -17.667 1.00 96.31 101 LEU A CA 1
ATOM 805 C C . LEU A 1 101 ? 8.438 -5.642 -19.061 1.00 96.31 101 LEU A C 1
ATOM 807 O O . LEU A 1 101 ? 9.224 -5.044 -19.783 1.00 96.31 101 LEU A O 1
ATOM 811 N N . ALA A 1 102 ? 7.802 -6.741 -19.475 1.00 96.56 102 ALA A N 1
ATOM 812 C CA . ALA A 1 102 ? 7.997 -7.317 -20.807 1.00 96.56 102 ALA A CA 1
ATOM 813 C C . ALA A 1 102 ? 7.484 -6.420 -21.949 1.00 96.56 102 ALA A C 1
ATOM 815 O O . ALA A 1 102 ? 7.914 -6.570 -23.089 1.00 96.56 102 ALA A O 1
ATOM 816 N N . ARG A 1 103 ? 6.541 -5.515 -21.659 1.00 97.00 103 ARG A N 1
ATOM 817 C CA . ARG A 1 103 ? 6.000 -4.541 -22.619 1.00 97.00 103 ARG A CA 1
ATOM 818 C C . ARG A 1 103 ? 6.741 -3.206 -22.585 1.00 97.00 103 ARG A C 1
ATOM 820 O O . ARG A 1 103 ? 6.492 -2.367 -23.449 1.00 97.00 103 ARG A O 1
ATOM 827 N N . THR A 1 104 ? 7.598 -2.990 -21.591 1.00 95.62 104 THR A N 1
ATOM 828 C CA . THR A 1 104 ? 8.392 -1.772 -21.474 1.00 95.62 104 THR A CA 1
ATOM 829 C C . THR A 1 104 ? 9.433 -1.727 -22.602 1.00 95.62 104 THR A C 1
ATOM 831 O O . THR A 1 104 ? 10.108 -2.730 -22.841 1.00 95.62 104 THR A O 1
ATOM 834 N N . PRO A 1 105 ? 9.582 -0.594 -23.316 1.00 95.31 105 PRO A N 1
ATOM 835 C CA . PRO A 1 105 ? 10.620 -0.436 -24.333 1.00 95.31 105 PRO A CA 1
ATOM 836 C C . PRO A 1 105 ? 12.035 -0.663 -23.771 1.00 95.31 105 PRO A C 1
ATOM 838 O O . PRO A 1 105 ? 12.243 -0.475 -22.573 1.00 95.31 105 PRO A O 1
ATOM 841 N N . PRO A 1 106 ? 13.040 -0.978 -24.610 1.00 92.62 106 PRO A N 1
ATOM 842 C CA . PRO A 1 106 ? 14.410 -1.246 -24.151 1.00 92.62 106 PRO A CA 1
ATOM 843 C C . PRO A 1 106 ? 15.061 -0.120 -23.331 1.00 92.62 106 PRO A C 1
ATOM 845 O O . PRO A 1 106 ? 15.931 -0.380 -22.510 1.00 92.62 106 PRO A O 1
ATOM 848 N N . ASN A 1 107 ? 14.647 1.128 -23.552 1.00 94.56 107 ASN A N 1
ATOM 849 C CA . ASN A 1 107 ? 15.102 2.318 -22.829 1.00 94.56 107 ASN A CA 1
ATOM 850 C C . ASN A 1 107 ? 14.142 2.758 -21.706 1.00 94.56 107 ASN A C 1
ATOM 852 O O . ASN A 1 107 ? 14.275 3.864 -21.187 1.00 94.56 107 ASN A O 1
ATOM 856 N N . GLY A 1 108 ? 13.139 1.943 -21.381 1.00 94.69 108 GLY A N 1
ATOM 857 C CA . GLY A 1 108 ? 12.153 2.250 -20.356 1.00 94.69 108 GLY A CA 1
ATOM 858 C C . GLY A 1 108 ? 12.555 1.784 -18.950 1.00 94.69 108 GLY A C 1
ATOM 859 O O . GLY A 1 108 ? 13.634 1.225 -18.748 1.00 94.69 108 GLY A O 1
ATOM 860 N N . PRO A 1 109 ? 11.679 2.014 -17.958 1.00 95.44 109 PRO A N 1
ATOM 861 C CA . PRO A 1 109 ? 11.939 1.675 -16.563 1.00 95.44 109 PRO A CA 1
ATOM 862 C C . PRO A 1 109 ? 12.178 0.181 -16.314 1.00 95.44 109 PRO A C 1
ATOM 864 O O . PRO A 1 109 ? 11.394 -0.673 -16.735 1.00 95.44 109 PRO A O 1
ATOM 867 N N . THR A 1 110 ? 13.231 -0.128 -15.560 1.00 95.81 110 THR A N 1
ATOM 868 C CA . THR A 1 110 ? 13.521 -1.482 -15.073 1.00 95.81 110 THR A CA 1
ATOM 869 C C . THR A 1 110 ? 12.767 -1.782 -13.775 1.00 95.81 110 THR A C 1
ATOM 871 O O . THR A 1 110 ? 12.193 -0.893 -13.144 1.00 95.81 110 THR A O 1
ATOM 874 N N . LEU A 1 111 ? 12.791 -3.045 -13.338 1.00 95.50 111 LEU A N 1
ATOM 875 C CA . LEU A 1 111 ? 12.287 -3.415 -12.014 1.00 95.50 111 LEU A CA 1
ATOM 876 C C . LEU A 1 111 ? 12.998 -2.624 -10.905 1.00 95.50 111 LEU A C 1
ATOM 878 O O . LEU A 1 111 ? 12.327 -2.056 -10.048 1.00 95.50 111 LEU A O 1
ATOM 882 N N . ASP A 1 112 ? 14.327 -2.538 -10.969 1.00 96.12 112 ASP A N 1
ATOM 883 C CA . ASP A 1 112 ? 15.144 -1.795 -10.004 1.00 96.12 112 ASP A CA 1
ATOM 884 C C . ASP A 1 112 ? 14.759 -0.316 -9.958 1.00 96.12 112 ASP A C 1
ATOM 886 O O . ASP A 1 112 ? 14.678 0.264 -8.880 1.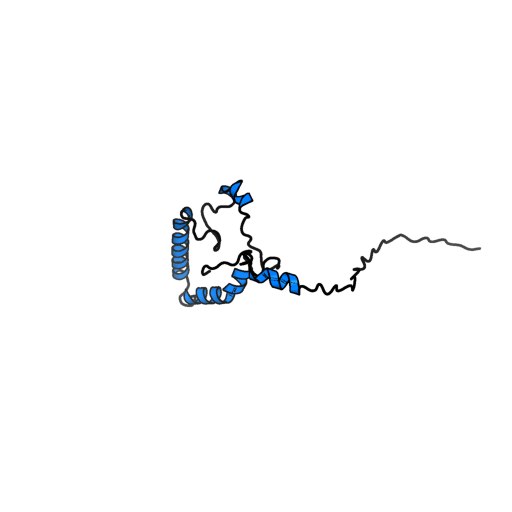00 96.12 112 ASP A O 1
ATOM 890 N N . HIS A 1 113 ? 14.448 0.289 -11.109 1.00 95.81 113 HIS A N 1
ATOM 891 C CA . HIS A 1 113 ? 13.956 1.663 -11.149 1.00 95.81 113 HIS A CA 1
ATOM 892 C C . HIS A 1 113 ? 12.651 1.814 -10.356 1.00 95.81 113 HIS A C 1
ATOM 894 O O . HIS A 1 113 ? 12.542 2.702 -9.515 1.00 95.81 113 HIS A O 1
ATOM 900 N N . TYR A 1 114 ? 11.671 0.931 -10.571 1.00 94.62 114 TYR A N 1
ATOM 901 C CA . TYR A 1 114 ? 10.424 0.971 -9.802 1.00 94.62 114 TYR A CA 1
ATOM 902 C C . TYR A 1 114 ? 10.656 0.738 -8.307 1.00 94.62 114 TYR A C 1
ATOM 904 O O . TYR A 1 114 ? 10.042 1.419 -7.490 1.00 94.62 114 TYR A O 1
ATOM 912 N N . GLN A 1 115 ? 11.553 -0.181 -7.945 1.00 94.56 115 GLN A N 1
ATOM 913 C CA . GLN A 1 115 ? 11.912 -0.424 -6.547 1.00 94.56 115 GLN A CA 1
ATOM 914 C C . GLN A 1 115 ? 12.542 0.812 -5.901 1.00 94.56 115 GLN A C 1
ATOM 916 O O . GLN A 1 115 ? 12.160 1.169 -4.793 1.00 94.56 115 GLN A O 1
ATOM 921 N N . GLN A 1 116 ? 13.446 1.503 -6.599 1.00 96.81 116 GLN A N 1
ATOM 922 C CA . GLN A 1 116 ? 14.061 2.740 -6.111 1.00 96.81 116 GLN A CA 1
ATOM 923 C C . GLN A 1 116 ? 13.031 3.857 -5.927 1.00 96.81 116 GLN A C 1
ATOM 925 O O . GLN A 1 116 ? 13.068 4.555 -4.917 1.00 96.81 116 GLN A O 1
ATOM 930 N N . VAL A 1 117 ? 12.090 4.004 -6.866 1.00 96.12 117 VAL A N 1
ATOM 931 C CA . VAL A 1 117 ? 10.999 4.985 -6.750 1.00 96.12 117 VAL A CA 1
ATOM 932 C C . VAL A 1 117 ? 10.124 4.683 -5.533 1.00 96.12 117 VAL A C 1
ATOM 934 O O . VAL A 1 117 ? 9.856 5.584 -4.7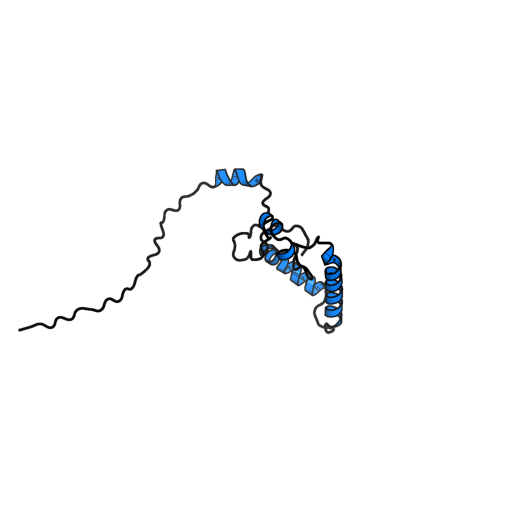44 1.00 96.12 117 VAL A O 1
ATOM 937 N N . VAL A 1 118 ? 9.716 3.425 -5.337 1.00 93.94 118 VAL A N 1
ATOM 938 C CA . VAL A 1 118 ? 8.898 3.034 -4.175 1.00 93.94 118 VAL A CA 1
ATOM 939 C C . VAL A 1 118 ? 9.667 3.225 -2.868 1.00 93.94 118 VAL A C 1
ATOM 941 O O . VAL A 1 118 ? 9.115 3.796 -1.933 1.00 93.94 118 VAL A O 1
ATOM 944 N N . ALA A 1 119 ? 10.941 2.827 -2.815 1.00 94.75 119 ALA A N 1
ATOM 945 C CA . ALA A 1 119 ? 11.788 2.998 -1.636 1.00 94.75 119 ALA A CA 1
ATOM 946 C C . ALA A 1 119 ? 11.959 4.478 -1.259 1.00 94.75 119 ALA A C 1
ATOM 948 O O . ALA A 1 119 ? 11.868 4.834 -0.087 1.00 94.75 119 ALA A O 1
ATOM 949 N N . ALA A 1 120 ? 12.137 5.363 -2.245 1.00 96.88 120 ALA A N 1
ATOM 950 C CA . ALA A 1 120 ? 12.232 6.804 -2.007 1.00 96.88 120 ALA A CA 1
ATOM 951 C C . ALA A 1 120 ? 10.925 7.412 -1.462 1.00 96.88 120 ALA A C 1
ATOM 953 O O . ALA A 1 120 ? 10.964 8.423 -0.766 1.00 96.88 120 ALA A O 1
ATOM 954 N N . MET A 1 121 ? 9.777 6.801 -1.766 1.00 95.44 121 MET A N 1
ATOM 955 C CA . MET A 1 121 ? 8.451 7.247 -1.323 1.00 95.44 121 MET A CA 1
ATOM 956 C C . MET A 1 121 ? 7.947 6.507 -0.076 1.00 95.44 121 MET A C 1
ATOM 958 O O . MET A 1 121 ? 6.849 6.791 0.404 1.00 95.44 121 MET A O 1
ATOM 962 N N . GLU A 1 122 ? 8.706 5.545 0.452 1.00 93.56 122 GLU A N 1
ATOM 963 C CA . GLU A 1 122 ? 8.210 4.598 1.450 1.00 93.56 122 GLU A CA 1
ATOM 964 C C . GLU A 1 122 ? 7.708 5.294 2.721 1.00 93.56 122 GLU A C 1
ATOM 966 O O . GLU A 1 122 ? 6.632 4.962 3.220 1.00 93.56 122 GLU A O 1
ATOM 971 N N . GLU A 1 123 ? 8.439 6.289 3.228 1.00 92.81 123 GLU A N 1
ATOM 972 C CA . GLU A 1 123 ? 8.045 7.034 4.429 1.00 92.81 123 GLU A CA 1
ATOM 973 C C . GLU A 1 123 ? 6.726 7.797 4.228 1.00 92.81 123 GLU A C 1
ATOM 975 O O . GLU A 1 123 ? 5.848 7.761 5.093 1.00 92.81 123 GLU A O 1
ATOM 980 N N . GLU A 1 124 ? 6.545 8.435 3.068 1.00 94.00 124 GLU A N 1
ATOM 981 C CA . GLU A 1 124 ? 5.308 9.140 2.723 1.00 94.00 124 GLU A CA 1
ATOM 982 C C . GLU A 1 124 ? 4.134 8.161 2.631 1.00 94.00 124 GLU A C 1
ATOM 984 O O . GLU A 1 124 ? 3.090 8.380 3.251 1.00 94.00 124 GLU A O 1
ATOM 989 N N . ILE A 1 125 ? 4.333 7.039 1.931 1.00 94.12 125 ILE A N 1
ATOM 990 C CA . ILE A 1 125 ? 3.326 5.986 1.783 1.00 94.12 125 ILE A CA 1
ATOM 991 C C . ILE A 1 125 ? 2.937 5.426 3.155 1.00 94.12 125 ILE A C 1
ATOM 993 O O . ILE A 1 125 ? 1.749 5.262 3.431 1.00 94.12 125 ILE A O 1
ATOM 997 N N . ARG A 1 126 ? 3.905 5.162 4.043 1.00 92.94 126 ARG A N 1
ATOM 998 C CA . ARG A 1 126 ? 3.648 4.729 5.430 1.00 92.94 126 ARG A CA 1
ATOM 999 C C . ARG A 1 126 ? 2.879 5.791 6.207 1.00 92.94 126 ARG A C 1
ATOM 1001 O O . ARG A 1 126 ? 1.929 5.459 6.912 1.00 92.94 126 ARG A O 1
ATOM 1008 N N . GLY A 1 127 ? 3.220 7.061 5.999 1.00 94.06 127 GLY A N 1
ATOM 1009 C CA . GLY A 1 127 ? 2.515 8.218 6.535 1.00 94.06 127 GLY A CA 1
ATOM 1010 C C . GLY A 1 127 ? 1.039 8.300 6.138 1.00 94.06 127 GLY A C 1
ATOM 1011 O O . GLY A 1 127 ? 0.267 8.934 6.863 1.00 94.06 127 GLY A O 1
ATOM 1012 N N . CYS A 1 128 ? 0.624 7.639 5.054 1.00 95.44 128 CYS A N 1
ATOM 1013 C CA . CYS A 1 128 ? -0.779 7.559 4.663 1.00 95.44 128 CYS A CA 1
ATOM 1014 C C . CYS A 1 128 ? -1.622 6.628 5.530 1.00 95.44 128 CYS A C 1
ATOM 1016 O O . CYS A 1 128 ? -2.839 6.797 5.564 1.00 95.44 128 CYS A O 1
ATOM 1018 N N . TYR A 1 129 ? -1.026 5.676 6.241 1.00 94.81 129 TYR A N 1
ATOM 1019 C CA . TYR A 1 129 ? -1.767 4.689 7.019 1.00 94.81 129 TYR A CA 1
ATOM 1020 C C . TYR A 1 129 ? -1.959 5.119 8.475 1.00 94.81 129 TYR A C 1
ATOM 1022 O O . TYR A 1 129 ? -1.075 5.701 9.099 1.00 94.81 129 TYR A O 1
ATOM 1030 N N . SER A 1 130 ? -3.126 4.801 9.039 1.00 93.75 130 SER A N 1
ATOM 1031 C CA . SER A 1 130 ? -3.444 5.104 10.438 1.00 93.75 130 SER A CA 1
ATOM 1032 C C . SER A 1 130 ? -2.618 4.308 11.443 1.00 93.75 130 SER A C 1
ATOM 1034 O O . SER A 1 130 ? -2.393 4.797 12.545 1.00 93.75 130 SER A O 1
ATOM 1036 N N . GLU A 1 131 ? -2.197 3.088 11.096 1.00 91.75 131 GLU A N 1
ATOM 1037 C CA . GLU A 1 131 ? -1.384 2.224 11.960 1.00 91.75 131 GLU A CA 1
ATOM 1038 C C . GLU A 1 131 ? 0.081 2.169 11.520 1.00 91.75 131 GLU A C 1
ATOM 1040 O O . GLU A 1 131 ? 0.394 2.270 10.333 1.00 91.75 131 GLU A O 1
ATOM 1045 N N . THR A 1 132 ? 0.981 1.922 12.475 1.00 88.94 132 THR A N 1
ATOM 1046 C CA . THR A 1 132 ? 2.379 1.607 12.156 1.00 88.94 132 THR A CA 1
ATOM 1047 C C . THR A 1 132 ? 2.461 0.218 11.523 1.00 88.94 132 THR A C 1
ATOM 1049 O O . THR A 1 132 ? 2.256 -0.800 12.182 1.00 88.94 132 THR A O 1
ATOM 1052 N N . ILE A 1 133 ? 2.776 0.164 10.229 1.00 85.69 133 ILE A N 1
ATOM 1053 C CA . ILE A 1 133 ? 2.896 -1.087 9.471 1.00 85.69 133 ILE A CA 1
ATOM 1054 C C . ILE A 1 133 ? 4.329 -1.613 9.565 1.00 85.69 133 ILE A C 1
ATOM 1056 O O . ILE A 1 133 ? 5.264 -0.913 9.195 1.00 85.69 133 ILE A O 1
ATOM 1060 N N . SER A 1 134 ? 4.512 -2.862 9.997 1.00 76.81 134 SER A N 1
ATOM 1061 C CA . SER A 1 134 ? 5.846 -3.484 10.116 1.00 76.81 134 SER A CA 1
ATOM 1062 C C . SER A 1 134 ? 6.271 -4.328 8.909 1.00 76.81 134 SER A C 1
ATOM 1064 O O . SER A 1 134 ? 7.389 -4.831 8.891 1.00 76.81 134 SER A O 1
ATOM 1066 N N . ILE A 1 135 ? 5.403 -4.517 7.910 1.00 74.56 135 ILE A N 1
ATOM 1067 C CA . ILE A 1 135 ? 5.753 -5.253 6.685 1.00 74.56 135 ILE A CA 1
ATOM 1068 C C . ILE A 1 135 ? 6.385 -4.331 5.639 1.00 74.56 135 ILE A C 1
ATOM 1070 O O . ILE A 1 135 ? 6.111 -3.127 5.624 1.00 74.56 135 ILE A O 1
ATOM 1074 N N . MET A 1 136 ? 7.236 -4.899 4.782 1.00 63.84 136 MET A N 1
ATOM 1075 C CA . MET A 1 136 ? 7.821 -4.205 3.630 1.00 63.84 136 MET A CA 1
ATOM 1076 C C . MET A 1 136 ? 6.708 -3.824 2.644 1.00 63.84 136 MET A C 1
ATOM 1078 O O . MET A 1 136 ? 5.812 -4.638 2.394 1.00 63.84 136 MET A O 1
ATOM 1082 N N . ILE A 1 137 ? 6.744 -2.583 2.156 1.00 59.44 137 ILE A N 1
ATOM 1083 C CA . ILE A 1 137 ? 5.798 -2.037 1.171 1.00 59.44 137 ILE A CA 1
ATOM 1084 C C . ILE A 1 137 ? 6.399 -2.167 -0.224 1.00 59.44 137 ILE A C 1
ATOM 1086 O O . ILE A 1 137 ? 7.628 -1.988 -0.343 1.00 59.44 137 ILE A O 1
#

Secondary structure (DSSP, 8-state):
----------------------------THHHHTTGGG---SB-TTTTSTT--BPPPPHHHHHH-HHHHS-SS---SGGGTT-GGGHHHHHHHHHHHHHHHHHS-TTS--HHHHHHHHHHHHHHHHHTBSB---S--